Protein AF-A0A838UY57-F1 (afdb_monomer)

Solvent-accessible surface area (backbone atoms only — not comparable to full-atom values): 4909 Å² total; per-residue (Å²): 136,87,83,84,83,77,91,70,96,78,47,75,80,35,79,46,75,56,97,92,40,61,26,44,28,37,71,63,85,80,88,50,76,41,66,48,81,56,82,73,51,67,70,56,49,30,70,73,67,69,54,67,80,68,51,74,67,55,42,51,64,74,46,67,83,54,88,75,91,79,85,127

Radius of gyration: 20.14 Å; Cα contacts (8 Å, |Δi|>4): 54; chains: 1; bounding box: 35×46×46 Å

Secondary structure (DSSP, 8-state):
-----------TT-EEEETTEEEEEEE-SSSSEEEPPP---HHHHHHHH--PPPPHHHHHHHHTTSPP-S--

Mean predicted aligned error: 12.71 Å

Nearest PDB structures (foldseek):
  3pra-assembly1_B  TM=7.070E-01  e=3.051E+00  Methanocaldococcus jannaschii
  1tn9-assembly1_A  TM=3.903E-01  e=2.676E+00  Enterococcus faecalis
  5he0-assembly1_A  TM=4.815E-01  e=8.736E+00  Bos taurus
  8gmb-assembly1_A-2  TM=2.699E-01  e=8.736E+00  Mus musculus

Structure (mmCIF, N/CA/C/O backbone):
data_AF-A0A838UY57-F1
#
_entry.id   AF-A0A838UY57-F1
#
loop_
_atom_site.group_PDB
_atom_site.id
_atom_site.type_symbol
_atom_site.label_atom_id
_atom_site.label_alt_id
_atom_site.label_comp_id
_atom_site.label_asym_id
_atom_site.label_entity_id
_atom_site.label_seq_id
_atom_site.pdbx_PDB_ins_code
_atom_site.Cartn_x
_atom_site.Cartn_y
_atom_site.Cartn_z
_atom_site.occupancy
_atom_site.B_iso_or_equiv
_atom_site.auth_seq_id
_atom_site.auth_comp_id
_atom_site.auth_asym_id
_atom_site.auth_atom_id
_atom_site.pdbx_PDB_model_num
ATOM 1 N N . MET A 1 1 ? -11.479 -25.642 -7.916 1.00 42.94 1 MET A N 1
ATOM 2 C CA . MET A 1 1 ? -11.763 -24.190 -7.891 1.00 42.94 1 MET A CA 1
ATOM 3 C C . MET A 1 1 ? -11.598 -23.670 -9.309 1.00 42.94 1 MET A C 1
ATOM 5 O O . MET A 1 1 ? -10.552 -23.925 -9.887 1.00 42.94 1 MET A O 1
ATOM 9 N N . ALA A 1 2 ? -12.619 -23.042 -9.894 1.00 50.75 2 ALA A N 1
ATOM 10 C CA . ALA A 1 2 ? -12.524 -22.431 -11.220 1.00 50.75 2 ALA A CA 1
ATOM 11 C C . ALA A 1 2 ? -12.296 -20.924 -11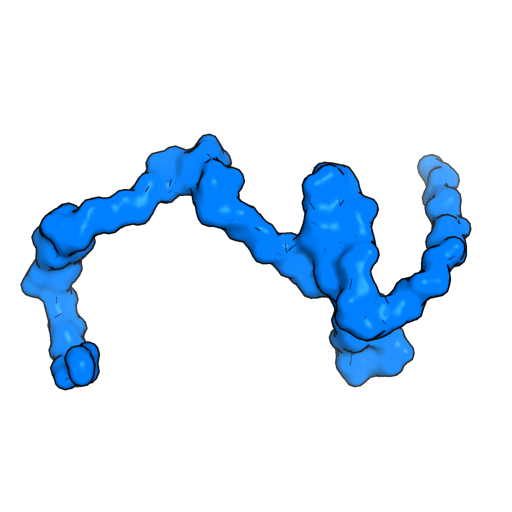.050 1.00 50.75 2 ALA A C 1
ATOM 13 O O . ALA A 1 2 ? -13.108 -20.252 -10.417 1.00 50.75 2 ALA A O 1
ATOM 14 N N . THR A 1 3 ? -11.188 -20.405 -11.574 1.00 53.69 3 THR A N 1
ATOM 15 C CA . THR A 1 3 ? -10.876 -18.972 -11.535 1.00 53.69 3 THR A CA 1
ATOM 16 C C . THR A 1 3 ? -11.523 -18.303 -12.743 1.00 53.69 3 THR A C 1
ATOM 18 O O . THR A 1 3 ? -11.128 -18.556 -13.879 1.00 53.69 3 THR A O 1
ATOM 21 N N . ALA A 1 4 ? -12.533 -17.463 -12.518 1.00 56.28 4 ALA A N 1
ATOM 22 C CA . ALA A 1 4 ? -13.121 -16.658 -13.582 1.00 56.28 4 ALA A CA 1
ATOM 23 C C . ALA A 1 4 ? -12.198 -15.469 -13.885 1.00 56.28 4 ALA A C 1
ATOM 25 O O . ALA A 1 4 ? -12.028 -14.576 -13.057 1.00 56.28 4 ALA A O 1
ATOM 26 N N . VAL A 1 5 ? -11.588 -15.458 -15.071 1.00 63.66 5 VAL A N 1
ATOM 27 C CA . VAL A 1 5 ? -10.740 -14.346 -15.514 1.00 63.66 5 VAL A CA 1
ATOM 28 C C . VAL A 1 5 ? -11.630 -13.280 -16.149 1.00 63.66 5 VAL A C 1
ATOM 30 O O . VAL A 1 5 ? -12.158 -13.471 -17.244 1.00 63.66 5 VAL A O 1
ATOM 33 N N . LYS A 1 6 ? -11.814 -12.148 -15.464 1.00 70.56 6 LYS A N 1
ATOM 34 C CA . LYS A 1 6 ? -12.519 -10.986 -16.018 1.00 70.56 6 LYS A CA 1
ATOM 35 C C . LYS A 1 6 ? -11.521 -10.114 -16.777 1.00 70.56 6 LYS A C 1
ATOM 37 O O . LYS A 1 6 ? -10.582 -9.592 -16.184 1.00 70.56 6 LYS A O 1
ATOM 42 N N . LYS A 1 7 ? -11.728 -9.943 -18.085 1.00 72.56 7 LYS A N 1
ATOM 43 C CA . LYS A 1 7 ? -10.945 -8.991 -18.882 1.00 72.56 7 LYS A CA 1
ATOM 44 C C . LYS A 1 7 ? -11.384 -7.572 -18.513 1.00 72.56 7 LYS A C 1
ATOM 46 O O . LYS A 1 7 ? -12.556 -7.233 -18.656 1.00 72.56 7 LYS A O 1
ATOM 51 N N . LEU A 1 8 ? -10.450 -6.776 -18.009 1.00 77.88 8 LEU A N 1
ATOM 52 C CA . LEU A 1 8 ? -10.652 -5.380 -17.627 1.00 77.88 8 LEU A CA 1
ATOM 53 C C . LEU A 1 8 ? -9.812 -4.498 -18.562 1.00 77.88 8 LEU A C 1
ATOM 55 O O . LEU A 1 8 ? -8.665 -4.842 -18.848 1.00 77.88 8 LEU A O 1
ATOM 59 N N . ASP A 1 9 ? -10.373 -3.385 -19.044 1.00 84.44 9 ASP A N 1
ATOM 60 C CA . ASP A 1 9 ? -9.612 -2.357 -19.777 1.00 84.44 9 ASP A CA 1
ATOM 61 C C . ASP A 1 9 ? -8.852 -1.502 -18.756 1.00 84.44 9 ASP A C 1
ATOM 63 O O . ASP A 1 9 ? -9.324 -0.454 -18.321 1.00 84.44 9 ASP A O 1
ATOM 67 N N . LEU A 1 10 ? -7.719 -2.019 -18.276 1.00 87.19 10 LEU A N 1
ATOM 68 C CA . LEU A 1 10 ? -6.876 -1.338 -17.296 1.00 87.19 10 LEU A CA 1
ATOM 69 C C . LEU A 1 10 ? -5.815 -0.499 -17.998 1.00 87.19 10 LEU A C 1
ATOM 71 O O . LEU A 1 10 ? -5.228 -0.914 -18.997 1.00 87.19 10 LEU A O 1
ATOM 75 N N . ARG A 1 11 ? -5.557 0.684 -17.447 1.00 91.69 11 ARG A N 1
ATOM 76 C CA . ARG A 1 11 ? -4.559 1.630 -17.948 1.00 91.69 11 ARG A CA 1
ATOM 77 C C . ARG A 1 11 ? -3.735 2.137 -16.781 1.00 91.69 11 ARG A C 1
ATOM 79 O O . ARG A 1 11 ? -4.261 2.259 -15.678 1.00 91.69 11 ARG A O 1
ATOM 86 N N . VAL A 1 12 ? -2.470 2.443 -17.045 1.00 90.56 12 VAL A N 1
ATOM 87 C CA . VAL A 1 12 ? -1.578 3.075 -16.064 1.00 90.56 12 VAL A CA 1
ATOM 88 C C . VAL A 1 12 ? -2.214 4.369 -15.544 1.00 90.56 12 VAL A C 1
ATOM 90 O O . VAL A 1 12 ? -2.786 5.127 -16.329 1.00 90.56 12 VAL A O 1
ATOM 93 N N . GLY A 1 13 ? -2.149 4.587 -14.229 1.00 89.19 13 GLY A N 1
ATOM 94 C CA . GLY A 1 13 ? -2.805 5.696 -13.526 1.00 89.19 13 GLY A CA 1
ATOM 95 C C . GLY A 1 13 ? -4.303 5.480 -13.269 1.00 89.19 13 GLY A C 1
ATOM 96 O O . GLY A 1 13 ? -4.966 6.323 -12.666 1.00 89.19 13 GLY A O 1
ATOM 97 N N . GLY A 1 14 ? -4.868 4.360 -13.725 1.00 90.38 14 GLY A N 1
ATOM 98 C CA . GLY A 1 14 ? -6.226 3.956 -13.382 1.00 90.38 14 GLY A CA 1
ATOM 99 C C . GLY A 1 14 ? -6.321 3.474 -11.934 1.00 90.38 14 GLY A C 1
ATOM 100 O O . GLY A 1 14 ? -5.366 2.930 -11.388 1.00 90.38 14 GLY A O 1
ATOM 101 N N . LEU A 1 15 ? -7.500 3.624 -11.329 1.00 88.44 15 LEU A N 1
ATOM 102 C CA . LEU A 1 15 ? -7.799 3.075 -10.007 1.00 88.44 15 LEU A CA 1
ATOM 103 C C . LEU A 1 15 ? -8.702 1.847 -10.132 1.00 88.44 15 LEU A C 1
ATOM 105 O O . LEU A 1 15 ? -9.704 1.876 -10.847 1.00 88.44 15 LEU A O 1
ATOM 109 N N . VAL A 1 16 ? -8.372 0.790 -9.396 1.00 88.62 16 VAL A N 1
ATOM 110 C CA . VAL A 1 16 ? -9.210 -0.408 -9.250 1.00 88.62 16 VAL A CA 1
ATOM 111 C C . VAL A 1 16 ? -9.560 -0.630 -7.788 1.00 88.62 16 VAL A C 1
ATOM 113 O O . VAL A 1 16 ? -8.757 -0.348 -6.901 1.00 88.62 16 VAL A O 1
ATOM 116 N N . GLU A 1 17 ? -10.764 -1.135 -7.532 1.00 86.19 17 GLU A N 1
ATOM 117 C CA . GLU A 1 17 ? -11.209 -1.505 -6.190 1.00 86.19 17 GLU A CA 1
ATOM 118 C C . GLU A 1 17 ? -11.225 -3.030 -6.046 1.00 86.19 17 GLU A C 1
ATOM 120 O O . GLU A 1 17 ? -11.845 -3.729 -6.849 1.00 86.19 17 GLU A O 1
ATOM 125 N N . ILE A 1 18 ? -10.523 -3.542 -5.037 1.00 85.12 18 ILE A N 1
ATOM 126 C CA . ILE A 1 18 ? -10.441 -4.965 -4.693 1.00 85.12 18 ILE A CA 1
ATOM 127 C C . ILE A 1 18 ? -10.736 -5.068 -3.197 1.00 85.12 18 ILE A C 1
ATOM 129 O O . ILE A 1 18 ? -10.069 -4.415 -2.398 1.00 85.12 18 ILE A O 1
ATOM 133 N N . ASP A 1 19 ? -11.757 -5.835 -2.815 1.00 84.94 19 ASP A N 1
ATOM 134 C CA . ASP A 1 19 ? -12.188 -6.008 -1.418 1.00 84.94 19 ASP A CA 1
ATOM 135 C C . ASP A 1 19 ? -12.378 -4.678 -0.654 1.00 84.94 19 ASP A C 1
ATOM 137 O O . ASP A 1 19 ? -11.983 -4.532 0.503 1.00 84.94 19 ASP A O 1
ATOM 141 N N . GLY A 1 20 ? -12.954 -3.672 -1.326 1.00 82.06 20 GLY A N 1
ATOM 142 C CA . GLY A 1 20 ? -13.199 -2.337 -0.762 1.00 82.06 20 GLY A CA 1
ATOM 143 C C . GLY A 1 20 ? -11.949 -1.460 -0.619 1.00 82.06 20 GLY A C 1
ATOM 144 O O . GLY A 1 20 ? -12.016 -0.380 -0.036 1.00 82.06 20 GLY A O 1
ATOM 145 N N . ARG A 1 21 ? -10.802 -1.902 -1.144 1.00 81.56 21 ARG A N 1
ATOM 146 C CA . ARG A 1 21 ? -9.541 -1.154 -1.145 1.00 81.56 21 ARG A CA 1
ATOM 147 C C . ARG A 1 21 ? -9.205 -0.676 -2.544 1.00 81.56 21 ARG A C 1
ATOM 149 O O . ARG A 1 21 ? -9.383 -1.411 -3.509 1.00 81.56 21 ARG A O 1
ATOM 156 N N . ARG A 1 22 ? -8.703 0.554 -2.647 1.00 85.69 22 ARG A N 1
ATOM 157 C CA . ARG A 1 22 ? -8.306 1.162 -3.921 1.00 85.69 22 ARG A CA 1
ATOM 158 C C . ARG A 1 22 ? -6.823 0.953 -4.178 1.00 85.69 22 ARG A C 1
ATOM 160 O O . ARG A 1 22 ? -6.007 1.171 -3.287 1.00 85.69 22 ARG A O 1
ATOM 167 N N . TYR A 1 23 ? -6.513 0.575 -5.407 1.00 87.81 23 TYR A N 1
ATOM 168 C CA . TYR A 1 23 ? -5.165 0.326 -5.887 1.00 87.81 23 TYR A CA 1
ATOM 169 C C . TYR A 1 23 ? -4.950 1.102 -7.179 1.00 87.81 23 TYR A C 1
ATOM 171 O O . TYR A 1 23 ? -5.850 1.168 -8.022 1.00 87.81 23 TYR A O 1
ATOM 179 N N . GLU A 1 24 ? -3.762 1.668 -7.340 1.00 90.31 24 GLU A N 1
ATOM 180 C CA . GLU A 1 24 ? -3.348 2.286 -8.593 1.00 90.31 24 GLU A CA 1
ATOM 181 C C . GLU A 1 24 ? -2.764 1.230 -9.527 1.00 90.31 24 GLU A C 1
ATOM 183 O O . GLU A 1 24 ? -1.981 0.376 -9.112 1.00 90.31 24 GLU A O 1
ATOM 188 N N . VAL A 1 25 ? -3.158 1.282 -10.794 1.00 92.50 25 VAL A N 1
ATOM 189 C CA . VAL A 1 25 ? -2.585 0.457 -11.852 1.00 92.50 25 VAL A CA 1
ATOM 190 C C . VAL A 1 25 ? -1.287 1.100 -12.324 1.00 92.50 25 VAL A C 1
ATOM 192 O O . VAL A 1 25 ? -1.285 2.227 -12.820 1.00 92.50 25 VAL A O 1
ATOM 195 N N . VAL A 1 26 ? -0.195 0.350 -12.245 1.00 92.94 26 VAL A N 1
ATOM 196 C CA . VAL A 1 26 ? 1.145 0.784 -12.651 1.00 92.94 26 VAL A CA 1
ATOM 197 C C . VAL A 1 26 ? 1.792 -0.237 -13.582 1.00 92.94 26 VAL A C 1
ATOM 199 O O . VAL A 1 26 ? 1.276 -1.335 -13.794 1.00 92.94 26 VAL A O 1
ATOM 202 N N . THR A 1 27 ? 2.927 0.119 -14.178 1.00 91.38 27 THR A N 1
ATOM 203 C CA . THR A 1 27 ? 3.711 -0.811 -15.000 1.00 91.38 27 THR A CA 1
ATOM 204 C C . THR A 1 27 ? 4.530 -1.751 -14.125 1.00 91.38 27 THR A C 1
ATOM 206 O O . THR A 1 27 ? 5.127 -1.307 -13.150 1.00 91.38 27 THR A O 1
ATOM 209 N N . ASP A 1 28 ? 4.666 -3.014 -14.519 1.00 91.12 28 ASP A N 1
ATOM 210 C CA . ASP A 1 28 ? 5.525 -3.986 -13.820 1.00 91.12 28 ASP A CA 1
ATOM 211 C C . ASP A 1 28 ? 7.023 -3.900 -14.202 1.00 91.12 28 ASP A C 1
ATOM 213 O O . ASP A 1 28 ? 7.836 -4.714 -13.760 1.00 91.12 28 ASP A O 1
ATOM 217 N N . GLY A 1 29 ? 7.392 -2.953 -15.073 1.00 87.62 29 GLY A N 1
ATOM 218 C CA . GLY A 1 29 ? 8.747 -2.793 -15.614 1.00 87.62 29 GLY A CA 1
ATOM 219 C C . GLY A 1 29 ? 9.156 -3.822 -16.682 1.00 87.62 29 GLY A C 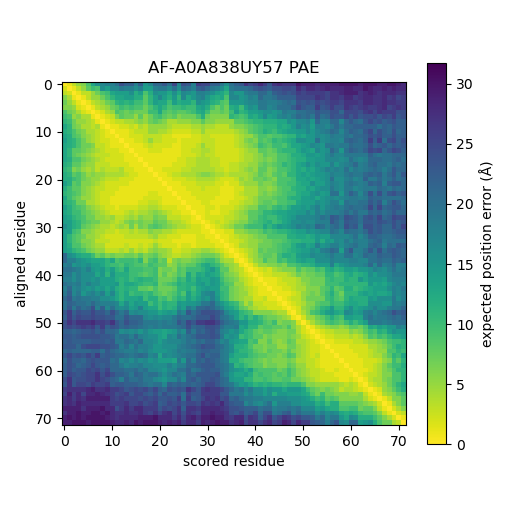1
ATOM 220 O O . GLY A 1 29 ? 10.239 -3.706 -17.249 1.00 87.62 29 GLY A O 1
ATOM 221 N N . LYS A 1 30 ? 8.305 -4.806 -16.997 1.00 92.94 30 LYS A N 1
ATOM 222 C CA . LYS A 1 30 ? 8.518 -5.870 -18.001 1.00 92.94 30 LYS A CA 1
ATOM 223 C C . LYS A 1 30 ? 7.547 -5.780 -19.185 1.00 92.94 30 LYS A C 1
ATOM 225 O O . LYS A 1 30 ? 7.489 -6.690 -20.008 1.00 92.94 30 LYS A O 1
ATOM 230 N N . GLY A 1 31 ? 6.800 -4.680 -19.278 1.00 86.38 31 GLY A N 1
ATOM 231 C CA . GLY A 1 31 ? 5.794 -4.444 -20.317 1.00 86.38 31 GLY A CA 1
ATOM 232 C C . GLY A 1 31 ? 4.389 -4.931 -19.951 1.00 86.38 31 GLY A C 1
ATOM 233 O O . GLY A 1 31 ? 3.498 -4.882 -20.796 1.00 86.38 31 GLY A O 1
ATOM 234 N N . GLY A 1 32 ? 4.182 -5.385 -18.714 1.00 90.94 32 GLY A N 1
ATOM 235 C CA . GLY A 1 32 ? 2.882 -5.713 -18.144 1.00 90.94 32 GLY A CA 1
ATOM 236 C C . GLY A 1 32 ? 2.351 -4.626 -17.207 1.00 90.94 32 GLY A C 1
ATOM 237 O O . GLY A 1 32 ? 2.958 -3.569 -17.002 1.00 90.94 32 GLY A O 1
ATOM 238 N N . LEU A 1 33 ? 1.186 -4.908 -16.626 1.00 91.19 33 LEU A N 1
ATOM 239 C CA . LEU A 1 33 ? 0.557 -4.082 -15.601 1.00 91.19 33 LEU A CA 1
ATOM 240 C C . LEU A 1 33 ? 0.568 -4.820 -14.266 1.00 91.19 33 LEU A C 1
ATOM 242 O O . LEU A 1 33 ? 0.372 -6.034 -14.211 1.00 91.19 33 LEU A O 1
ATOM 246 N N . THR A 1 34 ? 0.733 -4.062 -13.195 1.00 92.50 34 THR A N 1
ATOM 247 C CA . THR A 1 34 ? 0.550 -4.507 -11.817 1.00 92.50 34 THR A CA 1
ATOM 248 C C . THR A 1 34 ? -0.260 -3.459 -11.056 1.00 92.50 34 THR A C 1
ATOM 250 O O . THR A 1 34 ? -0.625 -2.417 -11.602 1.00 92.50 34 THR A O 1
ATOM 253 N N . ILE A 1 35 ? -0.583 -3.752 -9.805 1.00 91.56 35 ILE A N 1
ATOM 254 C CA . ILE A 1 35 ? -1.221 -2.813 -8.890 1.00 91.56 35 ILE A CA 1
ATOM 255 C C . ILE A 1 35 ? -0.232 -2.422 -7.793 1.00 91.56 35 ILE A C 1
ATOM 257 O O . ILE A 1 35 ? 0.452 -3.289 -7.245 1.00 91.56 35 ILE A O 1
ATOM 261 N N . GLU A 1 36 ? -0.150 -1.132 -7.481 1.00 85.88 36 GLU A N 1
ATOM 262 C CA . GLU A 1 36 ? 0.607 -0.654 -6.321 1.00 85.88 36 GLU A CA 1
ATOM 263 C C . GLU A 1 36 ? -0.054 -1.142 -5.030 1.00 85.88 36 GLU A C 1
ATOM 265 O O . GLU A 1 36 ? -1.289 -1.211 -4.966 1.00 85.88 36 GLU A O 1
ATOM 270 N N . PRO A 1 37 ? 0.722 -1.465 -3.980 1.00 77.75 37 PRO A N 1
ATOM 271 C CA . PRO A 1 37 ? 0.167 -1.748 -2.671 1.00 77.75 37 PRO A CA 1
ATOM 272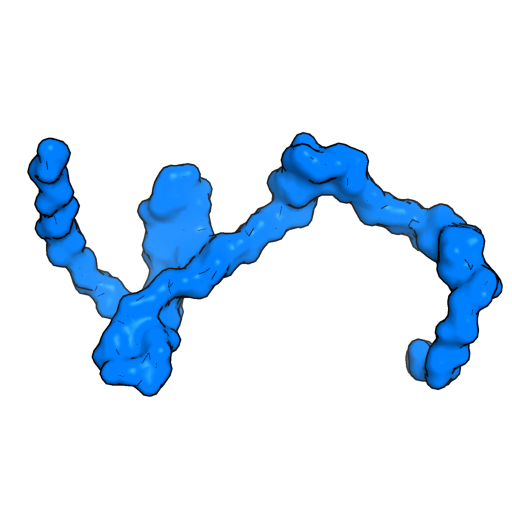 C C . PRO A 1 37 ? -0.766 -0.611 -2.238 1.00 77.75 37 PRO A C 1
ATOM 274 O O . PRO A 1 37 ? -0.453 0.565 -2.433 1.00 77.75 37 PRO A O 1
ATOM 277 N N . PRO A 1 38 ? -1.913 -0.935 -1.627 1.00 71.88 38 PRO A N 1
ATOM 278 C CA . PRO A 1 38 ? -2.864 0.084 -1.247 1.00 71.88 38 PRO A CA 1
ATOM 279 C C . PRO A 1 38 ? -2.214 0.923 -0.149 1.00 71.88 38 PRO A C 1
ATOM 281 O O . PRO A 1 38 ? -1.747 0.381 0.862 1.00 71.88 38 PRO A O 1
ATOM 284 N N . ILE A 1 39 ? -2.199 2.245 -0.329 1.00 70.69 39 ILE A N 1
ATOM 285 C CA . ILE A 1 39 ? -1.833 3.162 0.748 1.00 70.69 39 ILE A CA 1
ATOM 286 C C . ILE A 1 39 ? -2.847 2.916 1.861 1.00 70.69 39 ILE A C 1
ATOM 288 O O . ILE A 1 39 ? -4.024 3.249 1.727 1.00 70.69 39 ILE A O 1
ATOM 292 N N . THR A 1 40 ? -2.410 2.263 2.940 1.00 69.25 40 THR A N 1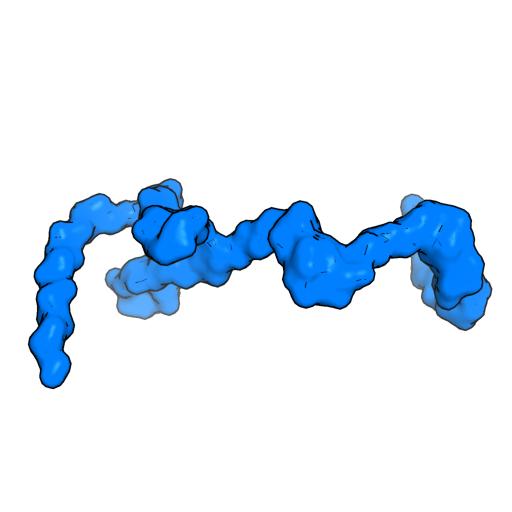
ATOM 293 C CA . THR A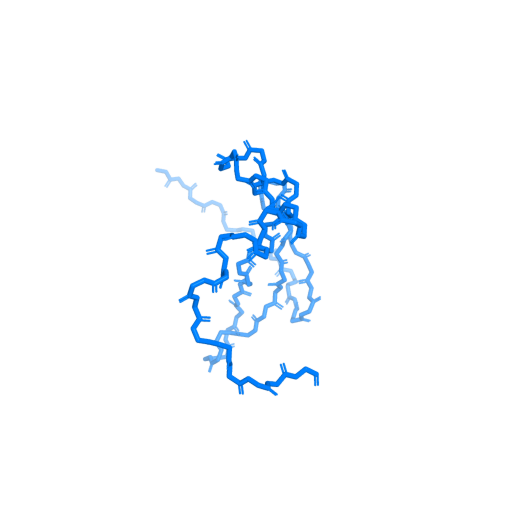 1 40 ? -3.297 2.004 4.074 1.00 69.25 40 THR A CA 1
ATOM 294 C C . THR A 1 40 ? -3.595 3.356 4.717 1.00 69.25 40 THR A C 1
ATOM 296 O O . THR A 1 40 ? -2.648 4.029 5.131 1.00 69.25 40 THR A O 1
ATOM 299 N N . PRO A 1 41 ? -4.867 3.786 4.798 1.00 72.88 41 PRO A N 1
ATOM 300 C CA . PRO A 1 41 ? -5.198 5.050 5.436 1.00 72.88 41 PRO A CA 1
ATOM 301 C C . PRO A 1 41 ? -4.673 5.078 6.874 1.00 72.88 41 PRO A C 1
ATOM 303 O O . PRO A 1 41 ? -4.753 4.070 7.578 1.00 72.88 41 PRO A O 1
ATOM 306 N N . VAL A 1 42 ? -4.182 6.234 7.329 1.00 70.12 42 VAL A N 1
ATOM 307 C CA . VAL A 1 42 ? -3.674 6.410 8.705 1.00 70.12 42 VAL A CA 1
ATOM 308 C C . VAL A 1 42 ? -4.716 5.976 9.740 1.00 70.12 42 VAL A C 1
ATOM 310 O O . VAL A 1 42 ? -4.395 5.252 10.672 1.00 70.12 42 VAL A O 1
ATOM 313 N N . SER A 1 43 ? -5.990 6.297 9.512 1.00 70.12 43 SER A N 1
ATOM 314 C CA . SER A 1 43 ? -7.097 5.861 10.370 1.00 70.12 43 SER A CA 1
ATOM 315 C C . SER A 1 43 ? -7.250 4.336 10.459 1.00 70.12 43 SER A C 1
ATOM 317 O O . SER A 1 43 ? -7.583 3.810 11.521 1.00 70.12 43 SER A O 1
ATOM 319 N N . GLU A 1 44 ? -6.991 3.606 9.370 1.00 71.69 44 GLU A N 1
ATOM 320 C CA . GLU A 1 44 ? -6.982 2.138 9.363 1.00 71.69 44 GLU A CA 1
ATOM 321 C C . GLU A 1 44 ? -5.750 1.575 10.084 1.00 71.69 44 GLU A C 1
ATOM 323 O O . GLU A 1 44 ? -5.858 0.554 10.766 1.00 71.69 44 GLU A O 1
ATOM 328 N N . LEU A 1 45 ? -4.587 2.224 9.948 1.00 69.81 45 LEU A N 1
ATOM 329 C CA . LEU A 1 45 ? -3.364 1.855 10.669 1.00 69.81 45 LEU A CA 1
ATOM 330 C C . LEU A 1 45 ? -3.558 2.000 12.181 1.00 69.81 45 LEU A C 1
ATOM 332 O O . LEU A 1 45 ? -3.289 1.045 12.913 1.00 69.81 45 LEU A O 1
ATOM 336 N N . ASP A 1 46 ? -4.099 3.134 12.625 1.00 72.94 46 ASP A N 1
ATOM 337 C CA . ASP A 1 46 ? -4.393 3.416 14.032 1.00 72.94 46 ASP A CA 1
A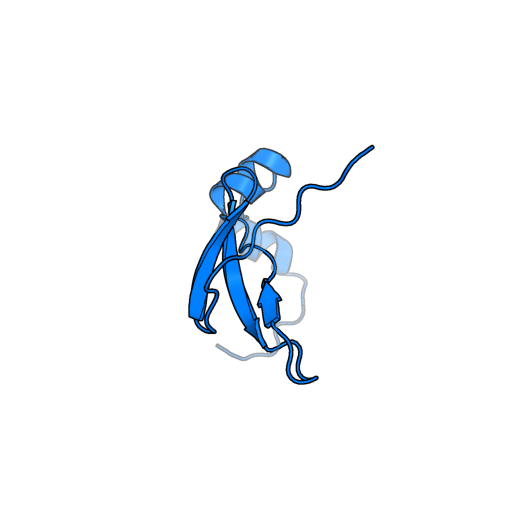TOM 338 C C . ASP A 1 46 ? -5.373 2.385 14.610 1.00 72.94 46 ASP A C 1
ATOM 340 O O . ASP A 1 46 ? -5.140 1.829 15.685 1.00 72.94 46 ASP A O 1
ATOM 344 N N . ALA A 1 47 ? -6.446 2.073 13.873 1.00 71.81 47 ALA A N 1
ATOM 345 C CA . ALA A 1 47 ? -7.460 1.111 14.302 1.00 71.81 47 ALA A CA 1
ATOM 346 C C . ALA A 1 47 ? -6.933 -0.333 14.369 1.00 71.81 47 ALA A C 1
ATOM 348 O O . ALA A 1 47 ? -7.297 -1.081 15.274 1.00 71.81 47 ALA A O 1
ATOM 349 N N . ARG A 1 48 ? -6.083 -0.744 13.418 1.00 68.19 48 ARG A N 1
ATOM 350 C CA . ARG A 1 48 ? -5.567 -2.122 13.335 1.00 68.19 48 ARG A CA 1
ATOM 351 C C . ARG A 1 48 ? -4.386 -2.384 14.258 1.00 68.19 48 ARG A C 1
ATOM 353 O O . ARG A 1 48 ? -4.254 -3.495 14.761 1.00 68.19 48 ARG A O 1
ATOM 360 N N . ARG A 1 49 ? -3.491 -1.408 14.423 1.00 64.62 49 ARG A N 1
ATOM 361 C CA . ARG A 1 49 ? -2.254 -1.573 15.201 1.00 64.62 49 ARG A CA 1
ATOM 362 C C . ARG A 1 49 ? -2.346 -0.993 16.608 1.00 64.62 49 ARG A C 1
ATOM 364 O O . ARG A 1 49 ? -1.449 -1.243 17.404 1.00 64.62 49 ARG A O 1
ATOM 371 N N . GLY A 1 50 ? -3.393 -0.226 16.922 1.00 60.50 50 GLY A N 1
ATOM 372 C CA . GLY A 1 50 ? -3.515 0.474 18.204 1.00 60.50 50 GLY A CA 1
ATOM 373 C C . GLY A 1 50 ? -2.440 1.546 18.416 1.00 60.50 50 GLY A C 1
ATOM 374 O O . GLY A 1 50 ? -2.315 2.094 19.508 1.00 60.50 50 GLY A O 1
ATOM 375 N N . THR A 1 51 ? -1.645 1.843 17.388 1.00 65.19 51 THR A N 1
ATOM 376 C CA . THR A 1 51 ? -0.550 2.804 17.437 1.00 65.19 51 THR A CA 1
ATOM 377 C C . THR A 1 51 ? -1.095 4.164 17.046 1.00 65.19 51 THR A C 1
ATOM 379 O O . THR A 1 51 ? -1.155 4.469 15.862 1.00 65.19 51 THR A O 1
ATOM 382 N N . ARG A 1 52 ? -1.501 4.982 18.020 1.00 67.38 52 ARG A N 1
ATOM 383 C CA . ARG A 1 52 ? -1.640 6.419 17.758 1.00 67.38 52 ARG A CA 1
ATOM 384 C C . ARG A 1 52 ? -0.248 7.020 17.541 1.00 67.38 52 ARG A C 1
ATOM 386 O O . ARG A 1 52 ? 0.682 6.608 18.240 1.00 67.38 52 ARG A O 1
ATOM 393 N N . PRO A 1 53 ? -0.096 8.003 16.640 1.00 70.88 53 PRO A N 1
ATOM 394 C CA . PRO A 1 53 ? 1.102 8.828 16.608 1.00 70.88 53 PRO A CA 1
ATOM 395 C C . PRO A 1 53 ? 1.361 9.409 18.002 1.00 70.88 53 PRO A C 1
ATOM 397 O O . PRO A 1 53 ? 0.419 9.823 18.685 1.00 70.88 53 PRO A O 1
ATOM 400 N N . ALA A 1 54 ? 2.623 9.427 18.432 1.00 77.12 54 ALA A N 1
ATOM 401 C CA . ALA A 1 54 ? 2.995 10.135 19.650 1.00 77.12 54 ALA A CA 1
ATOM 402 C C . ALA A 1 54 ? 2.616 11.618 19.507 1.00 77.12 54 ALA A C 1
ATOM 404 O O . ALA A 1 54 ? 2.730 12.189 18.419 1.00 77.12 54 ALA A O 1
ATOM 405 N N . SER A 1 55 ? 2.166 12.245 20.597 1.00 81.75 55 SER A N 1
ATOM 406 C CA . SER A 1 55 ? 2.033 13.703 20.615 1.00 81.75 55 SER A CA 1
ATOM 407 C C . SER A 1 55 ? 3.405 14.348 20.380 1.00 81.75 55 SER A C 1
ATOM 409 O O . SER A 1 55 ? 4.434 13.704 20.582 1.00 81.75 55 SER A O 1
ATOM 411 N N . ALA A 1 56 ? 3.452 15.617 19.969 1.00 81.12 56 ALA A N 1
ATOM 412 C CA . ALA A 1 56 ? 4.730 16.307 19.778 1.00 81.12 56 ALA A CA 1
ATOM 413 C C . ALA A 1 56 ? 5.581 16.310 21.066 1.00 81.12 56 ALA A C 1
ATOM 415 O O . ALA A 1 56 ? 6.796 16.129 21.007 1.00 81.12 56 ALA A O 1
ATOM 416 N N . GLU A 1 57 ? 4.936 16.446 22.228 1.00 81.38 57 GLU A N 1
ATOM 417 C CA . GLU A 1 57 ? 5.591 16.394 23.538 1.00 81.38 57 GLU A CA 1
ATOM 418 C C . GLU A 1 57 ? 6.090 14.986 23.886 1.00 81.38 57 GLU A C 1
ATOM 420 O O . GLU A 1 57 ? 7.214 14.831 24.366 1.00 81.38 57 GLU A O 1
ATOM 425 N N . ASP A 1 58 ? 5.289 13.951 23.617 1.00 82.31 58 ASP A N 1
ATOM 426 C CA . ASP A 1 58 ? 5.693 12.561 23.845 1.00 82.31 58 ASP A CA 1
ATOM 427 C C . ASP A 1 58 ? 6.817 12.149 22.900 1.00 82.31 58 ASP A C 1
ATOM 429 O O . ASP A 1 58 ? 7.763 11.493 23.325 1.00 82.31 58 ASP A O 1
ATOM 433 N N . PHE A 1 59 ? 6.749 12.563 21.635 1.00 82.81 59 PHE A N 1
ATOM 434 C CA . PHE A 1 59 ? 7.804 12.334 20.660 1.00 82.81 59 PHE A CA 1
ATOM 435 C C . PHE A 1 59 ? 9.100 12.988 21.131 1.00 82.81 59 PHE A C 1
ATOM 437 O O . PHE A 1 59 ? 10.086 12.283 21.300 1.00 82.81 59 PHE A O 1
ATOM 444 N N . ALA A 1 60 ? 9.077 14.286 21.455 1.00 82.56 60 ALA A N 1
ATOM 445 C CA . ALA A 1 60 ? 10.249 15.002 21.952 1.00 82.56 60 ALA A CA 1
ATOM 446 C C . ALA A 1 60 ? 10.838 14.352 23.213 1.00 82.56 60 ALA A C 1
ATOM 448 O O . ALA A 1 60 ? 12.055 14.228 23.329 1.00 82.56 60 ALA A O 1
ATOM 449 N N . ARG A 1 61 ? 9.993 13.877 24.140 1.00 82.00 61 ARG A N 1
ATOM 450 C CA . ARG A 1 61 ? 10.436 13.132 25.328 1.00 82.00 61 ARG A CA 1
ATOM 451 C C . ARG A 1 61 ? 11.082 11.793 24.966 1.00 82.00 61 ARG A C 1
ATOM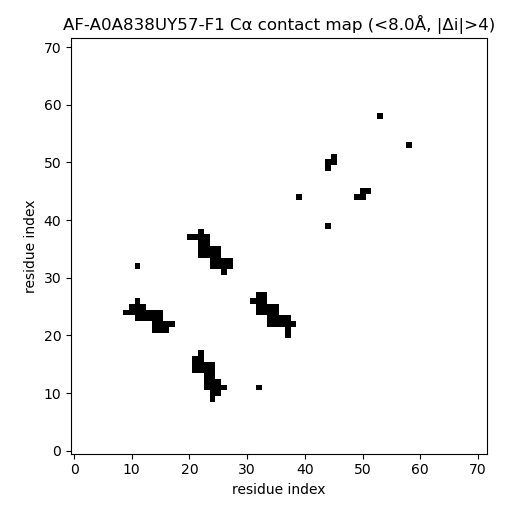 453 O O . ARG A 1 61 ? 12.121 11.455 25.528 1.00 82.00 61 ARG A O 1
ATOM 460 N N . LEU A 1 62 ? 10.473 11.026 24.063 1.00 82.25 62 LEU A N 1
ATOM 461 C CA . LEU A 1 62 ? 10.967 9.717 23.628 1.00 82.25 62 LEU A CA 1
ATOM 462 C C . LEU A 1 62 ? 12.250 9.834 22.795 1.00 82.25 62 LEU A C 1
ATOM 464 O O . LEU A 1 62 ? 13.095 8.942 22.852 1.00 82.25 62 LEU A O 1
ATOM 468 N N . THR A 1 63 ? 12.414 10.929 22.051 1.00 80.25 63 THR A N 1
ATOM 469 C CA . THR A 1 63 ? 13.565 11.155 21.173 1.00 80.25 63 THR A CA 1
ATOM 470 C C . THR A 1 63 ? 14.664 12.008 21.799 1.00 80.25 63 THR A C 1
ATOM 472 O O . THR A 1 63 ? 15.721 12.141 21.194 1.00 80.25 63 THR A O 1
ATOM 475 N N . ALA A 1 64 ? 14.472 12.544 23.010 1.00 77.81 64 ALA A N 1
ATOM 476 C CA . ALA A 1 64 ? 15.433 13.424 23.687 1.00 77.81 64 ALA A CA 1
ATOM 477 C C . ALA A 1 64 ? 16.836 12.812 23.872 1.00 77.81 64 ALA A C 1
ATOM 479 O O . ALA A 1 64 ? 17.807 13.543 24.040 1.00 77.81 64 ALA A O 1
ATOM 480 N N . GLY A 1 65 ? 16.945 11.480 23.869 1.00 77.81 65 GLY A N 1
ATOM 481 C CA . GLY A 1 65 ? 18.216 10.758 23.976 1.00 77.81 65 GLY A CA 1
ATOM 482 C C . GLY A 1 65 ? 18.861 10.376 22.641 1.00 77.81 65 GLY A C 1
ATOM 483 O O . GLY A 1 65 ? 19.946 9.797 22.650 1.00 77.81 65 GLY A O 1
ATOM 484 N N . PHE A 1 66 ? 18.210 10.643 21.506 1.00 75.25 66 PHE A N 1
ATOM 485 C CA . PHE A 1 66 ? 18.766 10.330 20.193 1.00 75.25 66 PHE A CA 1
ATOM 486 C C . PHE A 1 66 ? 19.630 11.490 19.693 1.00 75.25 66 PHE A C 1
ATOM 488 O O . PHE A 1 66 ? 19.241 12.650 19.845 1.00 75.25 66 PHE A O 1
ATOM 495 N N . PRO A 1 67 ? 20.790 11.207 19.079 1.00 72.00 67 PRO A N 1
ATOM 496 C CA . PRO A 1 67 ? 21.561 12.244 18.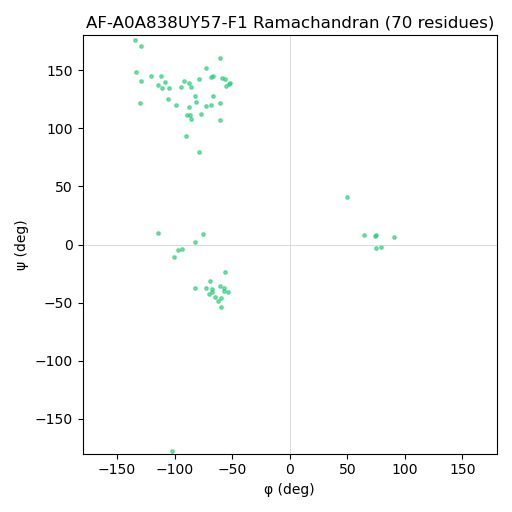413 1.00 72.00 67 PRO A CA 1
ATOM 497 C C . PRO A 1 67 ? 20.714 12.852 17.287 1.00 72.00 67 PRO A C 1
ATOM 499 O O . PRO A 1 67 ? 20.251 12.140 16.398 1.00 72.00 67 PRO A O 1
ATOM 502 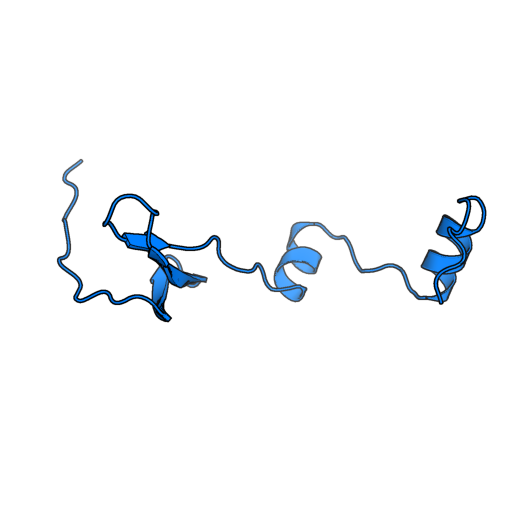N N . SER A 1 68 ? 20.483 14.164 17.340 1.00 67.56 68 SER A N 1
ATOM 503 C CA . SER A 1 68 ? 19.862 14.913 16.248 1.00 67.56 68 SER A CA 1
ATOM 504 C C . SER A 1 68 ? 20.931 15.264 15.215 1.00 67.56 68 SER A C 1
ATOM 506 O O . SER A 1 68 ? 21.930 15.878 15.586 1.00 67.56 68 SER A O 1
ATOM 508 N N . ASP A 1 69 ? 20.716 14.946 13.938 1.00 69.50 69 ASP A N 1
ATOM 509 C CA . ASP A 1 69 ? 21.685 15.223 12.858 1.00 69.50 69 ASP A CA 1
ATOM 510 C C . ASP A 1 69 ? 21.741 16.710 12.435 1.00 69.50 69 ASP A C 1
ATOM 512 O O . ASP A 1 69 ? 22.396 17.079 11.471 1.00 69.50 69 ASP A O 1
ATOM 516 N N . GLY A 1 70 ? 21.074 17.601 13.178 1.00 61.88 70 GLY A N 1
ATOM 517 C CA . GLY A 1 70 ? 21.211 19.051 13.015 1.00 61.88 70 GLY A CA 1
ATOM 518 C C . GLY A 1 70 ? 20.525 19.655 11.786 1.00 61.88 70 GLY A C 1
ATOM 519 O O . GLY A 1 70 ? 20.709 20.844 11.544 1.00 61.88 70 GLY A O 1
ATOM 520 N N . GLU A 1 71 ? 19.723 18.895 11.041 1.00 54.69 71 GLU A N 1
ATOM 521 C CA . GLU A 1 71 ? 18.888 19.437 9.964 1.00 54.69 71 GLU A CA 1
ATOM 522 C C . GLU A 1 71 ? 17.516 19.854 10.515 1.00 54.69 71 GLU A C 1
ATOM 524 O O . GLU A 1 71 ? 16.723 19.020 10.962 1.00 54.69 71 GLU A O 1
ATOM 529 N N . GLY A 1 72 ? 17.268 21.165 10.523 1.00 50.00 72 GLY A N 1
ATOM 530 C CA . GLY A 1 72 ? 15.999 21.807 10.868 1.00 50.00 72 GLY A CA 1
ATOM 531 C C . GLY A 1 72 ? 15.567 22.786 9.789 1.00 50.00 72 GLY A C 1
ATOM 532 O O . GLY A 1 72 ? 16.445 23.233 9.016 1.00 50.00 72 GLY A O 1
#

pLDDT: mean 77.43, std 11.84, range [42.94, 92.94]

Foldseek 3Di:
DDDDDDDDPDDAQDWDADPNFIWGWHDPVPRDIDTDDGPQPPVNVCVPVVDDPQDPVRCCVVCVPPDDPPDD

Sequence (72 aa):
MATAVKKLDLRVGGLVEIDGRRYEVVTDGKGGLTIEPPITPVSELDARRGTRPASAEDFARLTAGFPSDGEG